Protein AF-A0A095YRT6-F1 (afdb_monomer_lite)

Sequence (178 aa):
MVLSATAVEEYAASISIGEVVRWDYSGEDPLNDARGYRLERAAAHPSMLTDDPYRLAPPAGVSFEDRPGEYERFMQRATSVVLSNGARFYVDHAHPEYSSPETASALDAVLYDRAGDLLAIRVMEVCAQAGTDLVLYKNNTDGKGAAYGTHENYQVSRDVDFDDITRAMIPFLVTRPV

pLDDT: mean 84.49, std 14.62, range [50.03, 98.31]

Secondary structure (DSSP, 8-state):
-HHHHHHHHHHHHHS--SS-----GGG--TTB-TTS-B--GGGS-GGG-TT-TTSPPSPS----PPPPPHHHHHH--S-EEE-TTS-EEEEETTEEEEEPPP-SSHHHHHHHHHHHHHHHHHHHHHHHHTT-------SSB-SSS-B----------TTS-HHHHHHHHHHHHHHTT-

Foldseek 3Di:
DVVLLLLQQLLVVVDPDDDQDDPDCVPDDLQQDPVGDGHDPVNDDLLSPCVDPVRHHDDPDDDDDDDDDPVRVVVPRSQWDQDPQRWIWGDDPPHTDIGFHDDPDPVVVVVRVVVVVVSQVVSQVSCVVVVHHDDDDDDADPVPPHGDDDDDDDDDDPPDDVVVVCVPVPVVVVPVVD

Radius of gyration: 19.24 Å; chains: 1; bounding box: 49×38×48 Å

Structure (mmCIF, N/CA/C/O backbone):
data_AF-A0A095YRT6-F1
#
_entry.id   AF-A0A095YRT6-F1
#
loop_
_atom_site.group_PDB
_atom_site.id
_atom_site.type_symbol
_atom_site.label_atom_id
_atom_site.label_alt_id
_atom_site.label_comp_id
_atom_site.label_asym_id
_atom_site.label_entity_id
_atom_site.label_seq_id
_atom_site.pdbx_PDB_ins_code
_atom_site.Cartn_x
_atom_site.Cartn_y
_atom_site.Cartn_z
_atom_site.occupancy
_atom_site.B_iso_or_equiv
_atom_site.auth_seq_id
_atom_site.auth_comp_id
_atom_site.auth_asym_id
_atom_site.auth_atom_id
_atom_site.pdbx_PDB_model_num
ATOM 1 N N . MET A 1 1 ? -4.186 13.225 11.000 1.00 67.56 1 MET A N 1
ATOM 2 C CA . MET A 1 1 ? -3.184 12.827 12.015 1.00 67.56 1 MET A CA 1
ATOM 3 C C . MET A 1 1 ? -3.842 12.178 13.228 1.00 67.56 1 MET A C 1
ATOM 5 O O . MET A 1 1 ? -3.719 10.972 13.330 1.00 67.56 1 MET A O 1
ATOM 9 N N . VAL A 1 2 ? -4.578 12.892 14.099 1.00 83.06 2 VAL A N 1
ATOM 10 C CA . VAL A 1 2 ? -5.157 12.277 15.325 1.00 83.06 2 VAL A CA 1
ATOM 11 C C . VAL A 1 2 ? -6.117 11.123 15.017 1.00 83.06 2 VAL A C 1
ATOM 13 O O . VAL A 1 2 ? -5.891 10.025 15.497 1.00 83.06 2 VAL A O 1
ATOM 16 N N . LEU A 1 3 ? -7.126 11.334 14.161 1.00 89.75 3 LEU A N 1
ATOM 17 C CA . LEU A 1 3 ? -8.077 10.271 13.793 1.00 89.75 3 LEU A CA 1
ATOM 18 C C . LEU A 1 3 ? -7.409 9.079 13.092 1.00 89.75 3 LEU A C 1
ATOM 20 O O . LEU A 1 3 ? -7.810 7.941 13.290 1.00 89.75 3 LEU A O 1
ATOM 24 N N . SER A 1 4 ? -6.372 9.339 12.296 1.00 89.75 4 SER A N 1
ATOM 25 C CA . SER A 1 4 ? -5.577 8.317 11.609 1.00 89.75 4 SER A CA 1
ATOM 26 C C . SER A 1 4 ? -4.807 7.457 12.611 1.00 89.75 4 SER A C 1
ATOM 28 O O . SER A 1 4 ? -4.822 6.237 12.510 1.00 89.75 4 SER A O 1
ATOM 30 N N . ALA A 1 5 ? -4.184 8.094 13.607 1.00 88.38 5 ALA A N 1
ATOM 31 C CA . ALA A 1 5 ? -3.518 7.404 14.704 1.00 88.38 5 ALA A CA 1
ATOM 32 C C . ALA A 1 5 ? -4.515 6.596 15.538 1.00 88.38 5 ALA A C 1
ATOM 34 O O . ALA A 1 5 ? -4.267 5.424 15.776 1.00 88.38 5 ALA A O 1
ATOM 35 N N . THR A 1 6 ? -5.679 7.162 15.876 1.00 90.75 6 THR A N 1
ATOM 36 C CA . THR A 1 6 ? -6.759 6.425 16.550 1.00 90.75 6 THR A CA 1
ATOM 37 C C . THR A 1 6 ? -7.186 5.192 15.753 1.00 90.75 6 THR A C 1
ATOM 39 O O . THR A 1 6 ? -7.319 4.122 16.329 1.00 90.75 6 THR A O 1
ATOM 42 N N . ALA A 1 7 ? -7.338 5.298 14.431 1.00 92.56 7 ALA A N 1
ATOM 43 C CA . ALA A 1 7 ? -7.706 4.163 13.584 1.00 92.56 7 ALA A CA 1
ATOM 44 C C . ALA A 1 7 ? -6.702 3.000 13.683 1.00 92.56 7 ALA A C 1
ATOM 46 O O . ALA A 1 7 ? -7.099 1.843 13.830 1.00 92.56 7 ALA A O 1
ATOM 47 N N . VAL A 1 8 ? -5.402 3.305 13.626 1.00 90.62 8 VAL A N 1
ATOM 48 C CA . VAL A 1 8 ? -4.337 2.294 13.715 1.00 90.62 8 VAL A CA 1
ATOM 49 C C . VAL A 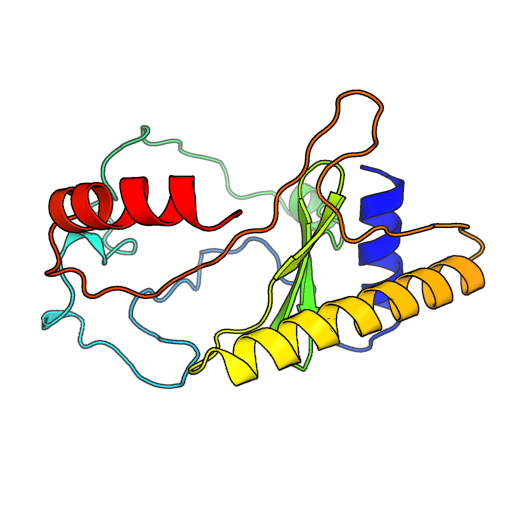1 8 ? -4.191 1.765 15.143 1.00 90.62 8 VAL A C 1
ATOM 51 O O . VAL A 1 8 ? -4.109 0.553 15.323 1.00 90.62 8 VAL A O 1
ATOM 54 N N . GLU A 1 9 ? -4.215 2.640 16.149 1.00 88.69 9 GLU A N 1
ATOM 55 C CA . GLU A 1 9 ? -4.067 2.295 17.569 1.00 88.69 9 GLU A CA 1
ATOM 56 C C . GLU A 1 9 ? -5.214 1.410 18.069 1.00 88.69 9 GLU A C 1
ATOM 58 O O . GLU A 1 9 ? -4.958 0.359 18.654 1.00 88.69 9 GLU A O 1
ATOM 63 N N . GLU A 1 10 ? -6.467 1.792 17.808 1.00 90.94 10 GLU A N 1
ATOM 64 C CA . GLU A 1 10 ? -7.645 1.029 18.241 1.00 90.94 10 GLU A CA 1
ATOM 65 C C . GLU A 1 10 ? -7.697 -0.333 17.554 1.00 90.94 10 GLU A C 1
ATOM 67 O O . GLU A 1 10 ? -7.947 -1.359 18.192 1.00 90.94 10 GLU A O 1
ATOM 72 N N . TYR A 1 11 ? -7.400 -0.373 16.251 1.00 91.19 11 TYR A N 1
ATOM 73 C CA . TYR A 1 11 ? -7.349 -1.644 15.551 1.00 91.19 11 TYR A CA 1
ATOM 74 C C . TYR A 1 11 ? -6.221 -2.521 16.088 1.00 91.19 11 TYR A C 1
ATOM 76 O O . TYR A 1 11 ? -6.497 -3.663 16.441 1.00 91.19 11 TYR A O 1
ATOM 84 N N . ALA A 1 12 ? -5.000 -1.998 16.233 1.00 87.75 12 ALA A N 1
ATOM 85 C CA . ALA A 1 12 ? -3.868 -2.735 16.793 1.00 87.75 12 ALA A CA 1
ATOM 86 C C . ALA A 1 12 ? -4.157 -3.257 18.210 1.00 87.75 12 ALA A C 1
ATOM 88 O O . ALA A 1 12 ? -3.839 -4.404 18.502 1.00 87.75 12 ALA A O 1
ATOM 89 N N . ALA A 1 13 ? -4.819 -2.472 19.065 1.00 86.69 13 ALA A N 1
ATOM 90 C CA . ALA A 1 13 ? -5.236 -2.911 20.396 1.00 86.69 13 ALA A CA 1
ATOM 91 C C . ALA A 1 13 ? -6.298 -4.028 20.355 1.00 86.69 13 ALA A C 1
ATOM 93 O O . ALA A 1 13 ? -6.346 -4.870 21.253 1.00 86.69 13 ALA A O 1
ATOM 94 N N . SER A 1 14 ? -7.142 -4.056 19.316 1.00 88.12 14 SER A N 1
ATOM 95 C CA . SER A 1 14 ? -8.195 -5.068 19.151 1.00 88.12 14 SER A CA 1
ATOM 96 C C . SER A 1 14 ? -7.679 -6.440 18.712 1.00 88.12 14 SER A C 1
ATOM 98 O O . SER A 1 14 ? -8.368 -7.447 18.899 1.00 88.12 14 SER A O 1
ATOM 100 N N . ILE A 1 15 ? -6.479 -6.501 18.133 1.00 83.44 15 ILE A N 1
ATOM 101 C CA . ILE A 1 15 ? -5.875 -7.741 17.656 1.00 83.44 15 ILE A CA 1
ATOM 102 C C . ILE A 1 15 ? -4.681 -8.103 18.534 1.00 83.44 15 ILE A C 1
ATOM 104 O O . ILE A 1 15 ? -3.733 -7.346 18.669 1.00 83.44 15 ILE A O 1
ATOM 108 N N . SER A 1 16 ? -4.713 -9.295 19.136 1.00 67.19 16 SER A N 1
ATOM 109 C CA . SER A 1 16 ? -3.626 -9.828 19.977 1.00 67.19 16 SER A CA 1
ATOM 110 C C . SER A 1 16 ? -2.409 -10.273 19.152 1.00 67.19 16 SER A C 1
ATOM 112 O O . SER A 1 16 ? -1.917 -11.390 19.299 1.00 67.19 16 SER A O 1
ATOM 114 N N . ILE A 1 17 ? -1.957 -9.432 18.231 1.00 60.88 17 ILE A N 1
ATOM 115 C CA . ILE A 1 17 ? -0.698 -9.601 17.509 1.00 60.88 17 ILE A CA 1
ATOM 116 C C . ILE A 1 17 ? 0.443 -9.011 18.342 1.00 60.88 17 ILE A C 1
ATOM 118 O O . ILE A 1 17 ? 0.211 -8.186 19.220 1.00 60.88 17 ILE A O 1
ATOM 122 N N . GLY A 1 18 ? 1.651 -9.543 18.130 1.00 55.34 18 GLY A N 1
ATOM 123 C CA . GLY A 1 18 ? 2.847 -9.275 18.935 1.00 55.34 18 GLY A CA 1
ATOM 124 C C . GLY A 1 18 ? 3.305 -7.812 18.946 1.00 55.34 18 GLY A C 1
ATOM 125 O O . GLY A 1 18 ? 2.571 -6.910 18.556 1.00 55.34 18 GLY A O 1
ATOM 126 N N . GLU A 1 19 ? 4.525 -7.571 19.435 1.00 56.25 19 GLU A N 1
ATOM 127 C CA . GLU A 1 19 ? 5.069 -6.216 19.603 1.00 56.25 19 GLU A CA 1
ATOM 128 C C . GLU A 1 19 ? 4.845 -5.315 18.378 1.00 56.25 19 GLU A C 1
ATOM 130 O O . GLU A 1 19 ? 5.028 -5.726 17.232 1.00 56.25 19 GLU A O 1
ATOM 135 N N . VAL A 1 20 ? 4.478 -4.057 18.649 1.00 58.78 20 VAL A N 1
ATOM 136 C CA . VAL A 1 20 ? 4.399 -2.975 17.661 1.00 58.78 20 VAL A CA 1
ATOM 137 C C . VAL A 1 20 ? 5.667 -2.982 16.810 1.00 58.78 20 VAL A C 1
ATOM 139 O O . VAL A 1 20 ? 6.772 -2.861 17.345 1.00 58.78 20 VAL A O 1
ATOM 142 N N . VAL A 1 21 ? 5.505 -3.095 15.489 1.00 59.41 21 VAL A N 1
ATOM 143 C CA . VAL A 1 21 ? 6.633 -3.034 14.558 1.00 59.41 21 VAL A CA 1
ATOM 144 C C . VAL A 1 21 ? 7.127 -1.599 14.517 1.00 59.41 21 VAL A C 1
ATOM 146 O O . VAL A 1 21 ? 6.498 -0.709 13.940 1.00 59.41 21 VAL A O 1
ATOM 149 N N . ARG A 1 22 ? 8.253 -1.381 15.190 1.00 59.28 22 ARG A N 1
ATOM 150 C CA . ARG A 1 22 ? 8.962 -0.105 15.197 1.00 59.28 22 ARG A CA 1
ATOM 151 C C . ARG A 1 22 ? 9.646 0.074 13.847 1.00 59.28 22 ARG A C 1
ATOM 153 O O . ARG A 1 22 ? 9.976 -0.904 13.180 1.00 59.28 22 ARG A O 1
ATOM 160 N N . TRP A 1 23 ? 9.889 1.323 13.460 1.00 55.84 23 TRP A N 1
ATOM 161 C CA . TRP A 1 23 ? 10.848 1.623 12.398 1.00 55.84 23 TRP A CA 1
ATOM 162 C C . TRP A 1 23 ? 12.252 1.284 12.912 1.00 55.84 23 TRP A C 1
ATOM 164 O O . TRP A 1 23 ? 12.977 2.149 13.397 1.00 55.84 23 TRP A O 1
ATOM 174 N N . ASP A 1 24 ? 12.582 -0.002 12.894 1.00 56.47 24 ASP A N 1
ATOM 175 C CA . ASP A 1 24 ? 13.868 -0.538 13.303 1.00 56.47 24 ASP A CA 1
ATOM 176 C C . ASP A 1 24 ? 14.511 -1.246 12.112 1.00 56.47 24 ASP A C 1
ATOM 178 O O . ASP A 1 24 ? 14.237 -2.407 11.819 1.00 56.47 24 ASP A O 1
ATOM 182 N N . TYR A 1 25 ? 15.374 -0.513 11.415 1.00 53.88 25 TYR A N 1
ATOM 183 C CA . TYR A 1 25 ? 16.166 -1.035 10.303 1.00 53.88 25 TYR A CA 1
ATOM 184 C C . TYR A 1 25 ? 17.367 -1.869 10.777 1.00 53.88 25 TYR A C 1
ATOM 186 O O . TYR A 1 25 ? 18.135 -2.355 9.953 1.00 53.88 25 TYR A O 1
ATOM 194 N N . SER A 1 26 ? 17.573 -2.053 12.092 1.00 51.41 26 SER A N 1
ATOM 195 C CA . SER A 1 26 ? 18.756 -2.758 12.612 1.00 51.41 26 SER A CA 1
ATOM 196 C C . SER A 1 26 ? 18.808 -4.247 12.252 1.00 51.41 26 SER A C 1
ATOM 198 O O . SER A 1 26 ? 19.869 -4.858 12.374 1.00 51.41 26 SER A O 1
ATOM 200 N N . GLY A 1 27 ? 17.690 -4.810 11.780 1.00 52.47 27 GLY A N 1
ATOM 201 C CA . GLY A 1 27 ? 17.584 -6.169 11.248 1.00 52.47 27 GLY A CA 1
ATOM 202 C C . GLY A 1 27 ? 17.318 -6.246 9.743 1.00 52.47 27 GLY A C 1
ATOM 203 O O . GLY A 1 27 ? 16.931 -7.316 9.277 1.00 52.47 27 GLY A O 1
ATOM 204 N N . GLU A 1 28 ? 17.463 -5.149 8.991 1.00 60.12 28 GLU A N 1
ATOM 205 C CA . GLU A 1 28 ? 17.286 -5.182 7.537 1.00 60.12 28 GLU A CA 1
ATOM 206 C C . GLU A 1 28 ? 18.363 -6.083 6.910 1.00 60.12 28 GLU A C 1
ATOM 208 O O . GLU A 1 28 ? 19.552 -5.769 6.912 1.00 60.12 28 GLU A O 1
ATOM 213 N N . ASP A 1 29 ? 17.937 -7.235 6.393 1.00 73.00 29 ASP A N 1
ATOM 214 C CA . ASP A 1 29 ? 18.755 -8.115 5.565 1.00 73.00 29 ASP A CA 1
ATOM 215 C C . ASP A 1 29 ? 18.250 -7.976 4.123 1.00 73.00 29 ASP A C 1
ATOM 217 O O . ASP A 1 29 ? 17.297 -8.668 3.749 1.00 73.00 29 ASP A O 1
ATOM 221 N N . PRO A 1 30 ? 18.853 -7.094 3.298 1.00 72.94 30 PRO A N 1
ATOM 222 C CA . PRO A 1 30 ? 18.380 -6.824 1.936 1.00 72.94 30 PRO A CA 1
ATOM 223 C C . PRO A 1 30 ? 18.474 -8.050 1.016 1.00 72.94 30 PRO A C 1
ATOM 225 O O . PRO A 1 30 ? 17.985 -8.034 -0.113 1.00 72.94 30 PRO A O 1
ATOM 228 N N . LEU A 1 31 ? 19.119 -9.124 1.480 1.00 83.19 31 LEU A N 1
ATOM 229 C CA . LEU A 1 31 ? 19.276 -10.376 0.756 1.00 83.19 31 LEU A CA 1
ATOM 230 C C . LEU A 1 31 ? 18.271 -11.445 1.193 1.00 83.19 31 LEU A C 1
ATOM 232 O O . LEU A 1 31 ? 18.233 -12.514 0.580 1.00 83.19 31 LEU A O 1
ATOM 236 N N . ASN A 1 32 ? 17.483 -11.195 2.238 1.00 80.00 32 ASN A N 1
ATOM 237 C CA . ASN A 1 32 ? 16.482 -12.122 2.742 1.00 80.00 32 ASN A CA 1
ATOM 238 C C . ASN A 1 32 ? 15.089 -11.716 2.250 1.00 80.00 32 ASN A C 1
ATOM 240 O O . ASN A 1 32 ? 14.469 -10.803 2.788 1.00 80.00 32 ASN A O 1
ATOM 244 N N . ASP A 1 33 ? 14.591 -12.407 1.227 1.00 78.50 33 ASP A N 1
ATOM 245 C CA . ASP A 1 33 ? 13.286 -12.119 0.644 1.00 78.50 33 ASP A CA 1
ATOM 246 C C . ASP A 1 33 ? 12.162 -12.720 1.499 1.00 78.50 33 ASP A C 1
ATOM 248 O O . ASP A 1 33 ? 12.222 -13.885 1.909 1.00 78.50 33 ASP A O 1
ATOM 252 N N . ALA A 1 34 ? 11.097 -11.949 1.722 1.00 65.38 34 ALA A N 1
ATOM 253 C CA . ALA A 1 34 ? 9.938 -12.374 2.504 1.00 65.38 34 ALA A CA 1
ATOM 254 C C . ALA A 1 34 ? 9.212 -13.602 1.916 1.00 65.38 34 ALA A C 1
ATOM 256 O O . ALA A 1 34 ? 8.548 -14.335 2.650 1.00 65.38 34 ALA A O 1
ATOM 257 N N . ARG A 1 35 ? 9.389 -13.905 0.621 1.00 70.75 35 ARG A N 1
ATOM 258 C CA . ARG A 1 35 ? 8.886 -15.136 -0.020 1.00 70.75 35 ARG A CA 1
ATOM 259 C C . ARG A 1 35 ? 9.683 -16.391 0.353 1.00 70.75 35 ARG A C 1
ATOM 261 O O . ARG A 1 35 ? 9.354 -17.478 -0.118 1.00 70.75 35 ARG A O 1
ATOM 268 N N . GLY A 1 36 ? 10.720 -16.264 1.184 1.00 76.88 36 GLY A N 1
ATOM 269 C CA . GLY A 1 36 ? 11.477 -17.389 1.737 1.00 76.88 36 GLY A CA 1
ATOM 270 C C . GLY A 1 36 ? 12.689 -17.816 0.913 1.00 76.88 36 GLY A C 1
ATOM 271 O O . GLY A 1 36 ? 13.166 -18.938 1.081 1.00 76.88 36 GLY A O 1
ATOM 272 N N . TYR A 1 37 ? 13.199 -16.956 0.032 1.00 81.81 37 TYR A N 1
ATOM 273 C CA . TYR A 1 37 ? 14.451 -17.209 -0.676 1.00 81.81 37 TYR A CA 1
ATOM 274 C C . TYR A 1 37 ? 15.518 -16.181 -0.299 1.00 81.81 37 TYR A C 1
ATOM 276 O O . TYR A 1 37 ? 15.226 -15.039 0.046 1.00 81.81 37 TYR A O 1
ATOM 284 N N . ARG A 1 38 ? 16.781 -16.602 -0.373 1.00 87.00 38 ARG A N 1
ATOM 285 C CA . ARG A 1 38 ? 17.941 -15.766 -0.060 1.00 87.00 38 ARG A CA 1
ATOM 286 C C . ARG A 1 38 ? 18.718 -15.459 -1.333 1.00 87.00 38 ARG A C 1
ATOM 288 O O . ARG A 1 38 ? 19.068 -16.380 -2.069 1.00 87.00 38 ARG A O 1
ATOM 295 N N . LEU A 1 39 ? 19.011 -14.184 -1.577 1.00 85.06 39 LEU A N 1
ATOM 296 C CA . LEU A 1 39 ? 19.946 -13.774 -2.618 1.00 85.06 39 LEU A CA 1
ATOM 297 C C . LEU A 1 39 ? 21.376 -13.966 -2.104 1.00 85.06 39 LEU A C 1
ATOM 299 O O . LEU A 1 39 ? 21.768 -13.411 -1.080 1.00 85.06 39 LEU A O 1
ATOM 303 N N . GLU A 1 40 ? 22.180 -14.751 -2.815 1.00 88.38 40 GLU A N 1
ATOM 304 C CA . GLU A 1 40 ? 23.599 -14.863 -2.486 1.00 88.38 40 GLU A CA 1
ATOM 305 C C . GLU A 1 40 ? 24.263 -13.487 -2.564 1.00 88.38 40 GLU A C 1
ATOM 307 O O . GLU A 1 40 ? 24.161 -12.798 -3.580 1.00 88.38 40 GLU A O 1
ATOM 312 N N . ARG A 1 41 ? 24.988 -13.085 -1.512 1.00 86.75 41 ARG A N 1
ATOM 313 C CA . ARG A 1 41 ? 25.615 -11.751 -1.449 1.00 86.75 41 ARG A CA 1
ATOM 314 C C . ARG A 1 41 ? 26.540 -11.492 -2.637 1.00 86.75 41 ARG A C 1
ATOM 316 O O . ARG A 1 41 ? 26.613 -10.373 -3.124 1.00 86.75 41 ARG A O 1
ATOM 323 N N . ALA A 1 42 ? 27.222 -12.530 -3.122 1.00 87.69 42 ALA A N 1
ATOM 324 C CA . ALA A 1 42 ? 28.095 -12.446 -4.292 1.00 87.69 42 ALA A CA 1
ATOM 325 C C . ALA A 1 42 ? 27.335 -12.241 -5.617 1.00 87.69 42 ALA A C 1
ATOM 327 O O . ALA A 1 42 ? 27.921 -11.752 -6.578 1.00 87.69 42 ALA A O 1
ATOM 328 N N . ALA A 1 43 ? 26.055 -12.616 -5.670 1.00 86.00 43 ALA A N 1
ATOM 329 C CA . ALA A 1 43 ? 25.172 -12.384 -6.810 1.00 86.00 43 ALA A CA 1
ATOM 330 C C . ALA A 1 43 ? 24.435 -11.036 -6.716 1.00 86.00 43 ALA A C 1
ATOM 332 O O . ALA A 1 43 ? 23.832 -10.595 -7.693 1.00 86.00 43 ALA A O 1
ATOM 333 N N . ALA A 1 44 ? 24.472 -10.371 -5.558 1.00 84.62 44 ALA A N 1
ATOM 334 C CA . ALA A 1 44 ? 23.849 -9.073 -5.381 1.00 84.62 44 ALA A CA 1
ATOM 335 C C . ALA A 1 44 ? 24.653 -7.974 -6.086 1.00 84.62 44 ALA A C 1
ATOM 337 O O . ALA A 1 44 ? 25.857 -7.806 -5.882 1.00 84.62 44 ALA A O 1
ATOM 338 N N . HIS A 1 45 ? 23.959 -7.171 -6.890 1.00 82.31 45 HIS A N 1
ATOM 339 C CA . HIS A 1 45 ? 24.502 -5.926 -7.411 1.00 82.31 45 HIS A CA 1
ATOM 340 C C . HIS A 1 45 ? 24.961 -5.027 -6.244 1.00 82.31 45 HIS A C 1
ATOM 342 O O . HIS A 1 45 ? 24.206 -4.865 -5.283 1.00 82.31 45 HIS A O 1
ATOM 348 N N . PRO A 1 46 ? 26.137 -4.374 -6.320 1.00 80.56 46 PRO A N 1
ATOM 349 C CA . PRO A 1 46 ? 26.680 -3.585 -5.210 1.00 80.56 46 PRO A CA 1
ATOM 350 C C . PRO A 1 46 ? 25.733 -2.519 -4.649 1.00 80.56 46 PRO A C 1
ATOM 352 O O . PRO A 1 46 ? 25.736 -2.274 -3.452 1.00 80.56 46 PRO A O 1
ATOM 355 N N . SER A 1 47 ? 24.893 -1.909 -5.491 1.00 76.75 47 SER A N 1
ATOM 356 C CA . SER A 1 47 ? 23.909 -0.909 -5.047 1.00 76.75 47 SER A CA 1
ATOM 357 C C . SER A 1 47 ? 22.731 -1.476 -4.241 1.00 76.75 47 SER A C 1
ATOM 359 O O . SER A 1 47 ? 21.904 -0.691 -3.797 1.00 76.75 47 SER A O 1
ATOM 361 N N . MET A 1 48 ? 22.597 -2.801 -4.122 1.00 78.00 48 MET A N 1
ATOM 362 C CA . MET A 1 48 ? 21.574 -3.457 -3.293 1.00 78.00 48 MET A CA 1
ATOM 363 C C . MET A 1 48 ? 22.086 -3.787 -1.885 1.00 78.00 48 MET A C 1
ATOM 365 O O . MET A 1 48 ? 21.304 -4.178 -1.029 1.00 78.00 48 MET A O 1
ATOM 369 N N . LEU A 1 49 ? 23.391 -3.646 -1.636 1.00 79.62 49 LEU A N 1
ATOM 370 C CA . LEU A 1 49 ? 24.010 -3.929 -0.342 1.00 79.62 49 LEU A CA 1
ATOM 371 C C . LEU A 1 49 ? 23.947 -2.685 0.551 1.00 79.62 49 LEU A C 1
ATOM 373 O O . LEU A 1 49 ? 24.966 -2.055 0.827 1.00 79.62 49 LEU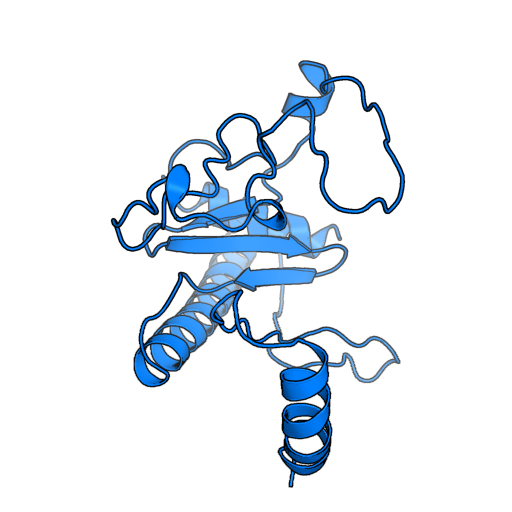 A O 1
ATOM 377 N N . THR A 1 50 ? 22.736 -2.310 0.967 1.00 74.88 50 THR A N 1
ATOM 378 C CA . THR A 1 50 ? 22.481 -1.158 1.856 1.00 74.88 50 THR A CA 1
ATOM 379 C C . THR A 1 50 ? 23.066 -1.342 3.258 1.00 74.88 50 THR A C 1
ATOM 381 O O . THR A 1 50 ? 23.229 -0.369 3.990 1.00 74.88 50 THR A O 1
ATOM 384 N N . ASP A 1 51 ? 23.440 -2.574 3.602 1.00 74.62 51 ASP A N 1
ATOM 385 C CA . ASP A 1 51 ? 24.092 -2.962 4.847 1.00 74.62 51 ASP A CA 1
ATOM 386 C C . ASP A 1 51 ? 25.627 -2.808 4.823 1.00 74.62 51 ASP A C 1
ATOM 388 O O . ASP A 1 51 ? 26.271 -3.012 5.851 1.00 74.62 51 ASP A O 1
ATOM 392 N N . ASP A 1 52 ? 26.244 -2.473 3.678 1.00 73.12 52 ASP A N 1
ATOM 393 C CA . ASP A 1 52 ? 27.696 -2.282 3.574 1.00 73.12 52 ASP A CA 1
ATOM 394 C C . ASP A 1 52 ? 28.116 -0.912 4.154 1.00 73.12 52 ASP A C 1
ATOM 396 O O . ASP A 1 52 ? 27.893 0.129 3.521 1.00 73.12 52 ASP A O 1
ATOM 400 N N . PRO A 1 53 ? 28.799 -0.871 5.318 1.00 69.94 53 PRO A N 1
ATOM 401 C CA . PRO A 1 53 ? 29.175 0.384 5.967 1.00 69.94 53 PRO A CA 1
ATOM 402 C C . PRO A 1 53 ? 30.221 1.184 5.176 1.00 69.94 53 PRO A C 1
ATOM 404 O O . PRO A 1 53 ? 30.455 2.355 5.476 1.00 69.94 53 PRO A O 1
ATOM 407 N N . TYR A 1 54 ? 30.863 0.577 4.173 1.00 72.12 54 TYR A N 1
ATOM 408 C CA . TYR A 1 54 ? 31.858 1.220 3.315 1.00 72.12 54 TYR A CA 1
ATOM 409 C C . TYR A 1 54 ? 31.294 1.632 1.948 1.00 72.12 54 TYR A C 1
ATOM 411 O O . TYR A 1 54 ? 32.002 2.276 1.168 1.00 72.12 54 TYR A O 1
ATOM 419 N N . ARG A 1 55 ? 30.039 1.277 1.639 1.00 68.06 55 ARG A N 1
ATOM 420 C CA . ARG A 1 55 ? 29.363 1.569 0.365 1.00 68.06 55 ARG A CA 1
ATOM 421 C C . ARG A 1 55 ? 27.909 1.971 0.594 1.00 68.06 55 ARG A C 1
ATOM 423 O O . ARG A 1 55 ? 26.983 1.282 0.183 1.00 68.06 55 ARG A O 1
ATOM 430 N N . LEU A 1 56 ? 27.735 3.130 1.221 1.00 62.25 56 LEU A N 1
ATOM 431 C CA . LEU A 1 56 ? 26.421 3.737 1.425 1.00 62.25 56 LEU A CA 1
ATOM 432 C C . LEU A 1 56 ? 25.670 3.900 0.089 1.00 62.25 56 LEU A C 1
ATOM 434 O O . LEU A 1 56 ? 26.282 4.193 -0.944 1.00 62.25 56 LEU A O 1
ATOM 438 N N . ALA A 1 57 ? 24.344 3.734 0.122 1.00 57.53 57 ALA A N 1
ATOM 439 C CA . ALA A 1 57 ? 23.474 3.994 -1.023 1.00 57.53 57 ALA A CA 1
ATOM 440 C C . ALA A 1 57 ? 23.720 5.415 -1.596 1.00 57.53 57 ALA A C 1
ATOM 442 O O . ALA A 1 57 ? 24.070 6.322 -0.831 1.00 57.53 57 ALA A O 1
ATOM 443 N N . PRO A 1 58 ? 23.576 5.632 -2.925 1.00 54.97 58 PRO A N 1
ATOM 444 C CA . PRO A 1 58 ? 23.897 6.910 -3.563 1.00 54.97 58 PRO A CA 1
ATOM 445 C C . PRO A 1 58 ? 23.206 8.085 -2.848 1.00 54.97 58 PRO A C 1
ATOM 447 O O . PRO A 1 58 ? 22.028 7.982 -2.508 1.00 54.97 58 PRO A O 1
ATOM 450 N N . PRO A 1 59 ? 23.917 9.193 -2.583 1.00 50.03 59 PRO A N 1
ATOM 451 C CA . PRO A 1 59 ? 23.584 10.054 -1.461 1.00 50.03 59 PRO A CA 1
ATOM 452 C C . PRO A 1 59 ? 22.430 11.009 -1.775 1.00 50.03 59 PRO A C 1
ATOM 454 O O . PRO A 1 59 ? 22.537 11.859 -2.655 1.00 50.03 59 PRO A O 1
ATOM 457 N N . ALA A 1 60 ? 21.405 10.981 -0.924 1.00 50.91 60 ALA A N 1
ATOM 458 C CA . ALA A 1 60 ? 20.668 12.188 -0.539 1.00 50.91 60 ALA A CA 1
ATOM 459 C C . ALA A 1 60 ? 21.364 12.932 0.631 1.00 50.91 60 ALA A C 1
ATOM 461 O O . ALA A 1 60 ? 20.766 13.786 1.277 1.00 50.91 60 ALA A O 1
ATOM 462 N N . GLY A 1 61 ? 22.638 12.612 0.902 1.00 54.62 61 GLY A N 1
ATOM 463 C CA . GLY A 1 61 ? 23.397 13.057 2.073 1.00 54.62 61 GLY A CA 1
ATOM 464 C C . GLY A 1 61 ? 23.490 11.966 3.144 1.00 54.62 61 GLY A C 1
ATOM 465 O O . GLY A 1 61 ? 22.731 11.003 3.126 1.00 54.62 61 GLY A O 1
ATOM 466 N N . VAL A 1 62 ? 24.456 12.098 4.056 1.00 55.19 62 VAL A N 1
ATOM 467 C CA . VAL A 1 62 ? 24.547 11.258 5.259 1.00 55.19 62 VAL A CA 1
ATOM 468 C C . VAL A 1 62 ? 24.043 12.096 6.424 1.00 55.19 62 VAL A C 1
ATOM 470 O O . VAL A 1 62 ? 24.676 13.094 6.775 1.00 55.19 62 VAL A O 1
ATOM 473 N N . SER A 1 63 ? 22.910 11.717 7.007 1.00 55.78 63 SER A N 1
ATOM 474 C CA . SER A 1 63 ? 22.489 12.208 8.317 1.00 55.78 63 SER A CA 1
ATOM 475 C C . SER A 1 63 ? 22.891 11.186 9.376 1.00 55.78 63 SER A C 1
ATOM 477 O O . SER A 1 63 ? 22.684 9.984 9.221 1.00 55.78 63 SER A O 1
ATOM 479 N N . PHE A 1 64 ? 23.505 11.668 10.452 1.00 61.69 64 PHE A N 1
ATOM 480 C CA . PHE A 1 64 ? 23.678 10.886 11.668 1.00 61.69 64 PHE A CA 1
ATOM 481 C C . PHE A 1 64 ? 22.565 11.312 12.612 1.00 61.69 64 PHE A C 1
ATOM 483 O O . PHE A 1 64 ? 22.567 12.445 13.089 1.00 61.69 64 PHE A O 1
ATOM 490 N N . GLU A 1 65 ? 21.600 10.428 12.829 1.00 62.38 65 GLU A N 1
ATOM 491 C CA . GLU A 1 65 ? 20.589 10.615 13.862 1.00 62.38 65 GLU A CA 1
ATOM 492 C C . GLU A 1 65 ? 20.982 9.803 15.091 1.00 62.38 65 GLU A C 1
ATOM 494 O O . GLU A 1 65 ? 21.402 8.644 14.986 1.00 62.38 65 GLU A O 1
ATOM 499 N N . ASP A 1 66 ? 20.876 10.424 16.265 1.00 70.81 66 ASP A N 1
ATOM 500 C CA . ASP A 1 66 ? 21.048 9.706 17.517 1.00 70.81 66 ASP A CA 1
ATOM 501 C C . ASP A 1 66 ? 19.967 8.632 17.626 1.00 70.81 66 ASP A C 1
ATOM 503 O O . ASP A 1 66 ? 18.800 8.845 17.289 1.00 70.81 66 ASP A O 1
ATOM 507 N N . ARG A 1 67 ? 20.355 7.448 18.110 1.00 61.81 67 ARG A N 1
ATOM 508 C CA . ARG A 1 67 ? 19.379 6.390 18.372 1.00 61.81 67 ARG A CA 1
ATOM 509 C C . ARG A 1 67 ? 18.335 6.923 19.355 1.00 61.81 67 ARG A C 1
ATOM 511 O O . ARG A 1 67 ? 18.743 7.379 20.426 1.00 61.81 67 ARG A O 1
ATOM 518 N N . PRO A 1 68 ? 17.031 6.780 19.058 1.00 66.69 68 PRO A N 1
ATOM 519 C CA . PRO A 1 68 ? 15.991 7.260 19.948 1.00 66.69 68 PRO A CA 1
ATOM 520 C C . PRO A 1 68 ? 16.181 6.724 21.371 1.00 66.69 68 PRO A C 1
ATOM 522 O O . PRO A 1 68 ? 16.411 5.524 21.577 1.00 66.69 68 PRO A O 1
ATOM 525 N N . GLY A 1 69 ? 16.085 7.605 22.362 1.00 74.12 69 GLY A N 1
ATOM 526 C CA . GLY A 1 69 ? 16.124 7.250 23.777 1.00 74.12 69 GLY A CA 1
ATOM 527 C C . GLY A 1 69 ? 14.961 6.332 24.172 1.00 74.12 69 GLY A C 1
ATOM 528 O O . GLY A 1 69 ? 14.045 6.066 23.395 1.00 74.12 69 GLY A O 1
ATOM 529 N N . GLU A 1 70 ? 14.964 5.809 25.401 1.00 71.19 70 GLU A N 1
ATOM 530 C CA . GLU A 1 70 ? 13.836 4.992 25.891 1.00 71.19 70 GLU A CA 1
ATOM 531 C C . GLU A 1 70 ? 12.509 5.758 25.865 1.00 71.19 70 GLU A C 1
ATOM 533 O O . GLU A 1 70 ? 11.490 5.211 25.453 1.00 71.19 70 GLU A O 1
ATOM 538 N N . TYR A 1 71 ? 12.538 7.042 26.229 1.00 65.19 71 TYR A N 1
ATOM 539 C CA . TYR A 1 71 ? 11.360 7.905 26.211 1.00 65.19 71 TYR A CA 1
ATOM 540 C C . TYR A 1 71 ? 10.819 8.129 24.793 1.00 65.19 71 TYR A C 1
ATOM 542 O O . TYR A 1 71 ? 9.622 8.001 24.564 1.00 65.19 71 TYR A O 1
ATOM 550 N N . GLU A 1 72 ? 11.686 8.400 23.817 1.00 65.88 72 GLU A N 1
ATOM 551 C CA . GLU A 1 72 ? 11.282 8.604 22.417 1.00 65.88 72 GLU A CA 1
ATOM 552 C C . GLU A 1 72 ? 10.719 7.318 21.803 1.00 65.88 72 GLU A C 1
ATOM 554 O O . GLU A 1 72 ? 9.716 7.354 21.092 1.00 65.88 72 GLU A O 1
ATOM 559 N N . ARG A 1 73 ? 11.298 6.163 22.159 1.00 66.12 73 ARG A N 1
ATOM 560 C CA . ARG A 1 73 ? 10.775 4.843 21.781 1.00 66.12 73 ARG A CA 1
ATOM 561 C C . ARG A 1 73 ? 9.441 4.512 22.439 1.00 66.12 73 ARG A C 1
ATOM 563 O O . ARG A 1 73 ? 8.619 3.855 21.816 1.00 66.12 73 ARG A O 1
ATOM 570 N N . PHE A 1 74 ? 9.224 4.945 23.677 1.00 61.97 74 PHE A N 1
ATOM 571 C CA . PHE A 1 74 ? 7.937 4.805 24.361 1.00 61.97 74 PHE A CA 1
ATOM 572 C C . PHE A 1 74 ? 6.865 5.731 23.763 1.00 61.97 74 PHE A C 1
ATOM 574 O O . PHE A 1 74 ? 5.695 5.366 23.695 1.00 61.97 74 PHE A O 1
ATOM 581 N N . MET A 1 75 ? 7.264 6.920 23.302 1.00 56.16 75 MET A N 1
ATOM 582 C CA . MET A 1 75 ? 6.375 7.897 22.667 1.00 56.16 75 MET A CA 1
ATOM 583 C C . MET A 1 75 ? 6.019 7.555 21.215 1.00 56.16 75 MET A C 1
ATOM 585 O O . MET A 1 75 ? 5.057 8.126 20.692 1.00 56.16 75 MET A O 1
ATOM 589 N N . GLN A 1 76 ? 6.737 6.629 20.564 1.00 58.47 76 GLN A N 1
ATOM 590 C CA . GLN A 1 76 ? 6.263 5.992 19.335 1.00 58.47 76 GLN A CA 1
ATOM 591 C C . GLN A 1 76 ? 5.006 5.187 19.667 1.00 58.47 76 GLN A C 1
ATOM 593 O O . GLN A 1 76 ? 5.051 4.013 20.032 1.00 58.47 76 GLN A O 1
ATOM 598 N N . ARG A 1 77 ? 3.856 5.853 19.545 1.00 58.09 77 ARG A N 1
ATOM 599 C CA . ARG A 1 77 ? 2.554 5.193 19.512 1.00 58.09 77 ARG A CA 1
ATOM 600 C C . ARG A 1 77 ? 2.553 4.141 18.404 1.00 58.09 77 ARG A C 1
ATOM 602 O O . ARG A 1 77 ? 3.378 4.223 17.495 1.00 58.09 77 ARG A O 1
ATOM 609 N N . ALA A 1 78 ? 1.633 3.178 18.460 1.00 62.50 78 ALA A N 1
ATOM 610 C CA . ALA A 1 78 ? 1.442 2.192 17.398 1.00 62.50 78 ALA A CA 1
ATOM 611 C C . ALA A 1 78 ? 0.942 2.880 16.115 1.00 62.50 78 ALA A C 1
ATOM 613 O O . ALA A 1 78 ? -0.216 2.787 15.735 1.00 62.50 78 ALA A O 1
ATOM 614 N N . THR A 1 79 ? 1.833 3.608 15.450 1.00 73.62 79 THR A N 1
ATOM 615 C CA . THR A 1 79 ? 1.614 4.233 14.153 1.00 73.62 79 THR A CA 1
ATOM 616 C C . THR A 1 79 ? 1.837 3.231 13.038 1.00 73.62 79 THR A C 1
ATOM 618 O O . THR A 1 79 ? 1.720 3.603 11.885 1.00 73.62 79 THR A O 1
ATOM 621 N N . SER A 1 80 ? 2.191 1.984 13.345 1.00 83.06 80 SER A N 1
ATOM 622 C CA . SER A 1 80 ? 2.460 0.932 12.376 1.00 83.06 80 SER A CA 1
ATOM 623 C C . SER A 1 80 ? 2.280 -0.430 13.029 1.00 83.06 80 SER A C 1
ATOM 625 O O . SER A 1 80 ? 2.781 -0.677 14.126 1.00 83.06 80 SER A O 1
ATOM 627 N N . VAL A 1 81 ? 1.596 -1.330 12.334 1.00 82.81 81 VAL A N 1
ATOM 628 C CA . VAL A 1 81 ? 1.388 -2.709 12.755 1.00 82.81 81 VAL A CA 1
ATOM 629 C C . VAL A 1 81 ? 1.478 -3.650 11.554 1.00 82.81 81 VAL A C 1
ATOM 631 O O . VAL A 1 81 ? 1.018 -3.319 10.461 1.00 82.81 81 VAL A O 1
ATOM 634 N N . VAL A 1 82 ? 2.091 -4.820 11.749 1.00 85.44 82 VAL A N 1
ATOM 635 C CA . VAL A 1 82 ? 2.094 -5.903 10.756 1.00 85.44 82 VAL A CA 1
ATOM 636 C C . VAL A 1 82 ? 0.984 -6.882 11.108 1.00 85.44 82 VAL A C 1
ATOM 638 O O . VAL A 1 82 ? 0.881 -7.362 12.236 1.00 85.44 82 VAL A O 1
ATOM 641 N N . LEU A 1 83 ? 0.123 -7.143 10.136 1.00 86.75 83 LEU A N 1
ATOM 642 C CA . LEU A 1 83 ? -1.047 -7.991 10.274 1.00 86.75 83 LEU A CA 1
ATOM 643 C C . LEU A 1 83 ? -0.670 -9.462 10.078 1.00 86.75 83 LEU A C 1
ATOM 645 O O . LEU A 1 83 ? 0.315 -9.797 9.424 1.00 86.75 83 LEU A O 1
ATOM 649 N N . SER A 1 84 ? -1.501 -10.367 10.594 1.00 86.94 84 SER A N 1
ATOM 650 C CA . SER A 1 84 ? -1.282 -11.819 10.481 1.00 86.94 84 SER A CA 1
ATOM 651 C C . SER A 1 84 ? -1.255 -12.342 9.041 1.00 86.94 84 SER A C 1
ATOM 653 O O . SER A 1 84 ? -0.766 -13.440 8.798 1.00 86.94 84 SER A O 1
ATOM 655 N N . ASN A 1 85 ? -1.773 -11.568 8.086 1.00 88.38 85 ASN A N 1
ATOM 656 C CA . ASN A 1 85 ? -1.737 -11.881 6.662 1.00 88.38 85 ASN A CA 1
ATOM 657 C C . ASN A 1 85 ? -0.497 -11.310 5.941 1.00 88.38 85 ASN A C 1
ATOM 659 O O . ASN A 1 85 ? -0.443 -11.395 4.718 1.00 88.38 85 ASN A O 1
ATOM 663 N N . GLY A 1 86 ? 0.455 -10.719 6.674 1.00 87.88 86 GLY A N 1
ATOM 664 C CA . GLY A 1 86 ? 1.692 -10.126 6.154 1.00 87.88 86 GLY A CA 1
ATOM 665 C C . GLY A 1 86 ? 1.570 -8.666 5.707 1.00 87.88 86 GLY A C 1
ATOM 666 O O . GLY A 1 86 ? 2.579 -8.044 5.397 1.00 87.88 86 GLY A O 1
ATOM 667 N N . ALA A 1 87 ? 0.363 -8.094 5.691 1.00 91.75 87 ALA A N 1
ATOM 668 C CA . ALA A 1 87 ? 0.171 -6.690 5.339 1.00 91.75 87 ALA A CA 1
ATOM 669 C C . ALA A 1 87 ? 0.676 -5.742 6.431 1.00 91.75 87 ALA A C 1
ATOM 671 O O . ALA A 1 87 ? 0.677 -6.077 7.618 1.00 91.75 87 ALA A O 1
ATOM 672 N N . ARG A 1 88 ? 0.987 -4.508 6.044 1.00 91.12 88 ARG A N 1
ATOM 673 C CA . ARG A 1 88 ? 1.258 -3.407 6.969 1.00 91.12 88 ARG A CA 1
ATOM 674 C C . ARG A 1 88 ? 0.048 -2.482 7.054 1.00 91.12 88 ARG A C 1
ATOM 676 O O . ARG A 1 88 ? -0.487 -2.075 6.029 1.00 91.12 88 ARG A O 1
ATOM 683 N N . PHE A 1 89 ? -0.355 -2.114 8.266 1.00 92.00 89 PHE A N 1
ATOM 684 C CA . PHE A 1 89 ? -1.345 -1.066 8.513 1.00 92.00 89 PHE A CA 1
ATOM 685 C C . PHE A 1 89 ? -0.733 0.021 9.395 1.00 92.00 89 PHE A C 1
ATOM 687 O O . PHE A 1 89 ? -0.232 -0.272 10.480 1.00 92.00 89 PHE A O 1
ATOM 694 N N . TYR A 1 90 ? -0.686 1.260 8.918 1.00 90.19 90 TYR A N 1
ATOM 695 C CA . TYR A 1 90 ? 0.123 2.304 9.547 1.00 90.19 90 TYR A CA 1
ATOM 696 C C . TYR A 1 90 ? -0.416 3.709 9.282 1.00 90.19 90 TYR A C 1
ATOM 698 O O . TYR A 1 90 ? -1.334 3.897 8.495 1.00 90.19 90 TYR A O 1
ATOM 706 N N . VAL A 1 91 ? 0.116 4.704 9.983 1.00 90.50 91 VAL A N 1
ATOM 707 C CA . VAL A 1 91 ? -0.166 6.118 9.756 1.00 90.50 91 VAL A CA 1
ATOM 708 C C . VAL A 1 91 ? 0.894 6.650 8.806 1.00 90.50 91 VAL A C 1
ATOM 710 O O . VAL A 1 91 ? 2.053 6.790 9.203 1.00 90.50 91 VAL A O 1
ATOM 713 N N . ASP A 1 92 ? 0.488 6.991 7.587 1.00 89.06 92 ASP A N 1
ATOM 714 C CA . ASP A 1 92 ? 1.297 7.801 6.685 1.00 89.06 92 ASP A CA 1
ATOM 715 C C . ASP A 1 92 ? 0.826 9.255 6.753 1.00 89.06 92 ASP A C 1
ATOM 717 O O . ASP A 1 92 ? -0.240 9.638 6.258 1.00 89.06 92 ASP A O 1
ATOM 721 N N . HIS A 1 93 ? 1.606 10.070 7.459 1.00 86.50 93 HIS A N 1
ATOM 722 C CA . HIS A 1 93 ? 1.309 11.4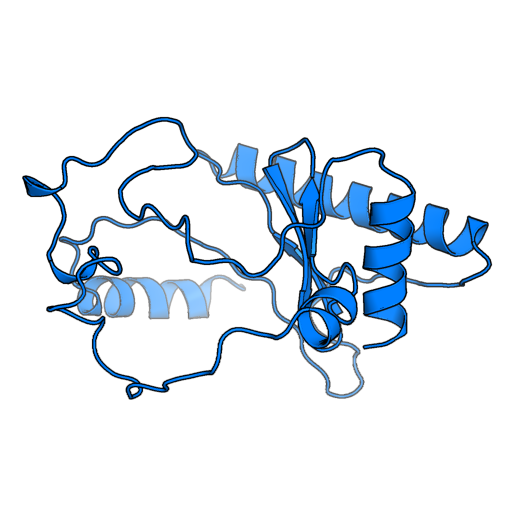72 7.721 1.00 86.50 93 HIS A CA 1
ATOM 723 C C . HIS A 1 93 ? -0.128 11.700 8.243 1.00 86.50 93 HIS A C 1
ATOM 725 O O . HIS A 1 93 ? -0.425 11.505 9.425 1.00 86.50 93 HIS A O 1
ATOM 731 N N . ALA A 1 94 ? -1.041 12.143 7.376 1.00 88.06 94 ALA A N 1
ATOM 732 C CA . ALA A 1 94 ? -2.414 12.474 7.726 1.00 88.06 94 ALA A CA 1
ATOM 733 C C . ALA A 1 94 ? -3.412 11.324 7.524 1.00 88.06 94 ALA A C 1
ATOM 735 O O . ALA A 1 94 ? -4.567 11.497 7.921 1.00 88.06 94 ALA A O 1
ATOM 736 N N . HIS A 1 95 ? -3.002 10.170 6.993 1.00 93.81 95 HIS A N 1
ATOM 737 C CA . HIS A 1 95 ? -3.899 9.100 6.554 1.00 93.81 95 HIS A CA 1
ATOM 738 C C . HIS A 1 95 ? -3.515 7.741 7.160 1.00 93.81 95 HIS A C 1
ATOM 740 O O . HIS A 1 95 ? -2.333 7.474 7.359 1.00 93.81 95 HIS A O 1
ATOM 746 N N . PRO A 1 96 ? -4.493 6.883 7.500 1.00 94.75 96 PRO A N 1
ATOM 747 C CA . PRO A 1 96 ? -4.212 5.474 7.716 1.00 94.75 96 PRO A CA 1
ATOM 748 C C . PRO A 1 96 ? -3.973 4.806 6.356 1.00 94.75 96 PRO A C 1
ATOM 750 O O . PRO A 1 96 ? -4.751 4.999 5.421 1.00 94.75 96 PRO A O 1
ATOM 753 N N . GLU A 1 97 ? -2.914 4.019 6.254 1.00 96.38 97 GLU A N 1
ATOM 754 C CA . GLU A 1 97 ? -2.500 3.328 5.043 1.00 96.38 97 GLU A CA 1
ATOM 755 C C . GLU A 1 97 ? -2.440 1.819 5.274 1.00 96.38 97 GLU A C 1
ATOM 757 O O . GLU A 1 97 ? -1.931 1.341 6.289 1.00 96.38 97 GLU A O 1
ATOM 762 N N . TYR A 1 98 ? -2.961 1.076 4.299 1.00 97.31 98 TYR A N 1
ATOM 763 C CA . TYR A 1 98 ? -2.801 -0.365 4.171 1.00 97.31 98 TYR A CA 1
ATOM 764 C C . TYR A 1 98 ? -1.851 -0.656 3.007 1.00 97.31 98 TYR A C 1
ATOM 766 O O . TYR A 1 98 ? -2.136 -0.276 1.872 1.00 97.31 98 TYR A O 1
ATOM 774 N N . SER A 1 99 ? -0.764 -1.374 3.277 1.00 96.56 99 SER A N 1
ATOM 775 C CA . SER A 1 99 ? 0.106 -1.954 2.252 1.00 96.56 99 SER A CA 1
ATOM 776 C C . SER A 1 99 ? -0.055 -3.471 2.283 1.00 96.56 99 SER A C 1
ATOM 778 O O . SER A 1 99 ? 0.147 -4.093 3.329 1.00 96.56 99 SER A O 1
ATOM 780 N N . SER A 1 100 ? -0.436 -4.072 1.154 1.00 95.69 100 SER A N 1
ATOM 781 C CA . SER A 1 100 ? -0.571 -5.528 1.032 1.00 95.69 100 SER A CA 1
ATOM 782 C C . SER A 1 100 ? 0.751 -6.246 1.341 1.00 95.69 100 SER A C 1
ATOM 784 O O . SER A 1 100 ? 1.811 -5.636 1.180 1.00 95.69 100 SER A O 1
ATOM 786 N N . PRO A 1 101 ? 0.731 -7.542 1.713 1.00 92.94 101 PRO A N 1
ATOM 787 C CA . PRO A 1 101 ? 1.944 -8.351 1.621 1.00 92.94 101 PRO A CA 1
ATOM 788 C C . PRO A 1 101 ? 2.452 -8.407 0.174 1.00 92.94 101 PRO A C 1
ATOM 790 O O . PRO A 1 101 ? 1.743 -8.042 -0.776 1.00 92.94 101 PRO A O 1
ATOM 793 N N . GLU A 1 102 ? 3.663 -8.920 -0.008 1.00 92.75 102 GLU A N 1
ATOM 794 C CA . GLU A 1 102 ? 4.182 -9.262 -1.323 1.00 92.75 102 GLU A CA 1
ATOM 795 C C . GLU A 1 102 ? 3.302 -10.324 -1.988 1.00 92.75 102 GLU A C 1
ATOM 797 O O . GLU A 1 102 ? 2.873 -11.305 -1.377 1.00 92.75 102 GLU A O 1
ATOM 802 N N . THR A 1 103 ? 3.050 -10.143 -3.281 1.00 93.81 103 THR A N 1
ATOM 803 C CA . THR A 1 103 ? 2.224 -11.053 -4.074 1.00 93.81 103 THR A CA 1
ATOM 804 C C . THR A 1 103 ? 2.975 -11.495 -5.321 1.00 93.81 103 THR A C 1
ATOM 806 O O . THR A 1 103 ? 3.775 -10.750 -5.886 1.00 93.81 103 THR A O 1
ATOM 809 N N . ALA A 1 104 ? 2.749 -12.739 -5.746 1.00 92.31 104 ALA A N 1
ATOM 810 C CA . ALA A 1 104 ? 3.409 -13.314 -6.921 1.00 92.31 104 ALA A CA 1
ATOM 811 C C . ALA A 1 104 ? 2.567 -13.188 -8.202 1.00 92.31 104 ALA A C 1
ATOM 813 O O . ALA A 1 104 ? 3.037 -13.528 -9.289 1.00 92.31 104 ALA A O 1
ATOM 814 N N . SER A 1 105 ? 1.319 -12.727 -8.089 1.00 95.44 105 SER A N 1
ATOM 815 C CA . SER A 1 105 ? 0.396 -12.591 -9.211 1.00 95.44 105 SER A CA 1
ATOM 816 C C . SER A 1 105 ? -0.532 -11.388 -9.041 1.00 95.44 105 SER A C 1
ATOM 818 O O . SER A 1 105 ? -0.839 -10.968 -7.927 1.00 95.44 105 SER A O 1
ATOM 820 N N . ALA A 1 106 ? -1.036 -10.863 -10.161 1.00 96.56 106 ALA A N 1
ATOM 821 C CA . ALA A 1 106 ? -2.024 -9.786 -10.144 1.00 96.56 106 ALA A CA 1
ATOM 822 C C . ALA A 1 106 ? -3.337 -10.202 -9.455 1.00 96.56 106 ALA A C 1
ATOM 824 O O . ALA A 1 106 ? -3.999 -9.370 -8.842 1.00 96.56 106 ALA A O 1
ATOM 825 N N . LEU A 1 107 ? -3.710 -11.487 -9.529 1.00 97.88 107 LEU A N 1
ATOM 826 C CA . LEU A 1 107 ? -4.890 -11.997 -8.832 1.00 97.88 107 LEU A CA 1
ATOM 827 C C . LEU A 1 107 ? -4.700 -11.923 -7.315 1.00 97.88 107 LEU A C 1
ATOM 829 O O . LEU A 1 107 ? -5.582 -11.426 -6.620 1.00 97.88 107 LEU A O 1
ATOM 833 N N . ASP A 1 108 ? -3.547 -12.363 -6.814 1.00 97.06 108 ASP A N 1
ATOM 834 C CA . ASP A 1 108 ? -3.233 -12.275 -5.387 1.00 97.06 108 ASP A CA 1
ATOM 835 C C . ASP A 1 108 ? -3.185 -10.813 -4.931 1.00 97.06 108 ASP A C 1
ATOM 837 O O . ASP A 1 108 ? -3.747 -10.486 -3.888 1.00 97.06 108 ASP A O 1
ATOM 841 N N . ALA A 1 109 ? -2.603 -9.917 -5.738 1.00 96.75 109 ALA A N 1
ATOM 842 C CA . ALA A 1 109 ? -2.598 -8.480 -5.457 1.00 96.75 109 ALA 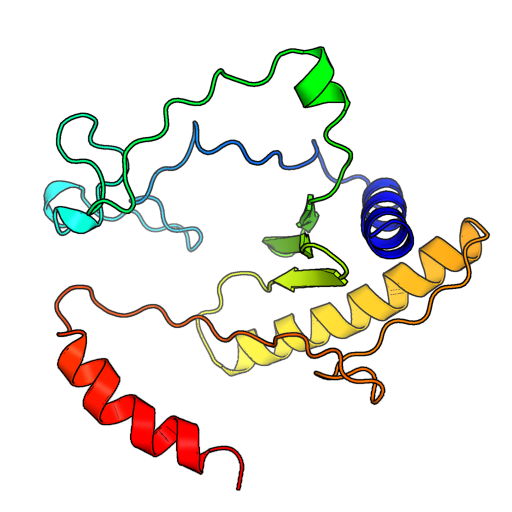A CA 1
ATOM 843 C C . ALA A 1 109 ? -4.022 -7.930 -5.273 1.00 96.75 109 ALA A C 1
ATOM 845 O O . ALA A 1 109 ? -4.291 -7.243 -4.291 1.00 96.75 109 ALA A O 1
ATOM 846 N N . VAL 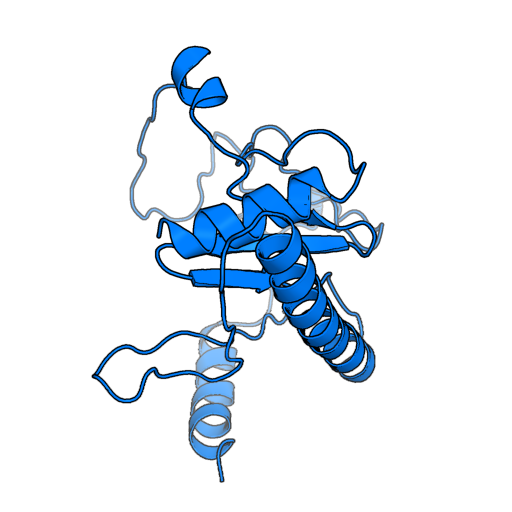A 1 110 ? -4.960 -8.292 -6.156 1.00 98.12 110 VAL A N 1
ATOM 847 C CA . VAL A 1 110 ? -6.375 -7.898 -6.037 1.00 98.12 110 VAL A CA 1
ATOM 848 C C . VAL A 1 110 ? -7.035 -8.511 -4.799 1.00 98.12 110 VAL A C 1
ATOM 850 O O . VAL A 1 110 ? -7.817 -7.841 -4.125 1.00 98.12 110 VAL A O 1
ATOM 853 N N . LEU A 1 111 ? -6.738 -9.772 -4.471 1.00 98.31 111 LEU A N 1
ATOM 854 C CA . LEU A 1 111 ? -7.287 -10.428 -3.281 1.00 98.31 111 LEU A CA 1
ATOM 855 C C . LEU A 1 111 ? -6.837 -9.732 -1.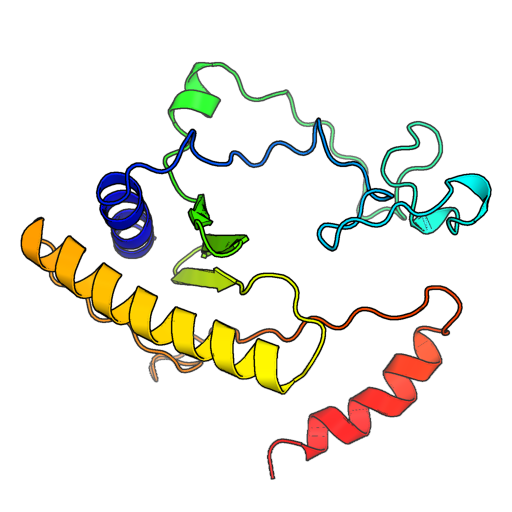992 1.00 98.31 111 LEU A C 1
ATOM 857 O O . LEU A 1 111 ? -7.661 -9.495 -1.107 1.00 98.31 111 LEU A O 1
ATOM 861 N N . TYR A 1 112 ? -5.558 -9.370 -1.892 1.00 98.25 112 TYR A N 1
ATOM 862 C CA . TYR A 1 112 ? -5.031 -8.660 -0.730 1.00 98.25 112 TYR A CA 1
ATOM 863 C C . TYR A 1 112 ? -5.450 -7.186 -0.693 1.00 98.25 112 TYR A C 1
ATOM 865 O O . TYR A 1 112 ? -5.791 -6.693 0.379 1.00 98.25 112 TYR A O 1
ATOM 873 N N . ASP A 1 113 ? -5.550 -6.502 -1.833 1.00 98.31 113 ASP A N 1
ATOM 874 C CA . ASP A 1 113 ? -6.154 -5.164 -1.902 1.00 98.31 113 ASP A CA 1
ATOM 875 C C . ASP A 1 113 ? -7.608 -5.181 -1.396 1.00 98.31 113 ASP A C 1
ATOM 877 O O . ASP A 1 113 ? -8.012 -4.342 -0.585 1.00 98.31 113 ASP A O 1
ATOM 881 N N . ARG A 1 114 ? -8.382 -6.206 -1.780 1.00 98.31 114 ARG A N 1
ATOM 882 C CA . ARG A 1 114 ? -9.745 -6.406 -1.276 1.00 98.31 114 ARG A CA 1
ATOM 883 C C . ARG A 1 114 ? -9.777 -6.750 0.214 1.00 98.31 114 ARG A C 1
ATOM 885 O O . ARG A 1 114 ? -10.714 -6.353 0.907 1.00 98.31 114 ARG A O 1
ATOM 892 N N . ALA A 1 115 ? -8.777 -7.466 0.726 1.00 98.00 115 ALA A N 1
ATOM 893 C CA . ALA A 1 115 ? -8.630 -7.687 2.163 1.00 98.00 115 ALA A CA 1
ATOM 894 C C . ALA A 1 115 ? -8.395 -6.363 2.918 1.00 98.00 115 ALA A C 1
ATOM 896 O O . ALA A 1 115 ? -8.915 -6.204 4.024 1.00 98.00 115 ALA A O 1
ATOM 897 N N . GLY A 1 116 ? -7.704 -5.397 2.304 1.00 97.94 116 GLY A N 1
ATOM 898 C CA . GLY A 1 116 ? -7.572 -4.024 2.802 1.00 97.94 116 GLY A CA 1
ATOM 899 C C . GLY A 1 116 ? -8.913 -3.291 2.954 1.00 97.94 116 GLY A C 1
ATOM 900 O O . GLY A 1 116 ? -9.122 -2.590 3.943 1.00 97.94 116 GLY A O 1
ATOM 901 N N . ASP A 1 117 ? -9.873 -3.508 2.049 1.00 98.19 117 ASP A N 1
ATOM 902 C CA . ASP A 1 117 ? -11.224 -2.934 2.187 1.00 98.19 117 ASP A CA 1
ATOM 903 C C . ASP A 1 117 ? -11.965 -3.504 3.404 1.00 98.19 117 ASP A C 1
ATOM 905 O O . ASP A 1 117 ? -12.620 -2.776 4.153 1.00 98.19 117 ASP A O 1
ATOM 909 N N . LEU A 1 118 ? -11.867 -4.823 3.608 1.00 98.19 118 LEU A N 1
ATOM 910 C CA . LEU A 1 118 ? -12.481 -5.500 4.753 1.00 98.19 118 LEU A CA 1
ATOM 911 C C . LEU A 1 118 ? -11.835 -5.056 6.068 1.00 98.19 118 LEU A C 1
ATOM 913 O O . LEU A 1 118 ? -12.537 -4.861 7.062 1.00 98.19 118 LEU A O 1
ATOM 917 N N . LEU A 1 119 ? -10.518 -4.843 6.057 1.00 96.81 119 LEU A N 1
ATOM 918 C CA . LEU A 1 119 ? -9.795 -4.230 7.163 1.00 96.81 119 LEU A CA 1
ATOM 919 C C . LEU A 1 119 ? -10.347 -2.834 7.470 1.00 96.81 119 LEU A C 1
ATOM 921 O O . LEU A 1 119 ? -10.662 -2.565 8.623 1.00 96.81 119 LEU A O 1
ATOM 925 N N . ALA A 1 120 ? -10.511 -1.964 6.469 1.00 97.81 120 ALA A N 1
ATOM 926 C CA . ALA A 1 120 ? -11.027 -0.610 6.677 1.00 97.81 120 ALA A CA 1
ATOM 927 C C . ALA A 1 120 ? -12.430 -0.610 7.312 1.00 97.81 120 ALA A C 1
ATOM 929 O O . ALA A 1 120 ? -12.689 0.164 8.234 1.00 97.81 120 ALA A O 1
ATOM 930 N N . ILE A 1 121 ? -13.317 -1.516 6.878 1.00 98.06 121 ILE A N 1
ATOM 931 C CA . ILE A 1 121 ? -14.634 -1.715 7.508 1.00 98.06 121 ILE A CA 1
ATOM 932 C C . ILE A 1 121 ? -14.466 -2.109 8.975 1.00 98.06 121 ILE A C 1
ATOM 934 O O . ILE A 1 121 ? -15.079 -1.505 9.855 1.00 98.06 121 ILE A O 1
ATOM 938 N N . ARG A 1 122 ? -13.592 -3.079 9.253 1.00 97.00 122 ARG A N 1
ATOM 939 C CA . ARG A 1 122 ? -13.361 -3.556 10.615 1.00 97.00 122 ARG A CA 1
ATOM 940 C C . ARG A 1 122 ? -12.772 -2.479 11.526 1.00 97.00 122 ARG A C 1
ATOM 942 O O . ARG A 1 122 ? -13.167 -2.387 12.683 1.00 97.00 122 ARG A O 1
ATOM 949 N N . VAL A 1 123 ? -11.857 -1.661 11.013 1.00 96.81 123 VAL A N 1
ATOM 950 C CA . VAL A 1 123 ? -11.279 -0.517 11.730 1.00 96.81 123 VAL A CA 1
ATOM 951 C C . VAL A 1 123 ? -12.380 0.464 12.135 1.00 96.81 123 VAL A C 1
ATOM 953 O O . VAL A 1 123 ? -12.452 0.836 13.302 1.00 96.81 123 VAL A O 1
ATOM 956 N N . MET A 1 124 ? -13.285 0.826 11.215 1.00 97.88 124 MET A N 1
ATOM 957 C CA . MET A 1 124 ? -14.422 1.702 11.535 1.00 97.88 124 MET A CA 1
ATOM 958 C C . MET A 1 124 ? -15.331 1.097 12.619 1.00 97.88 124 MET A C 1
ATOM 960 O O . MET A 1 124 ? -15.731 1.807 13.538 1.00 97.88 124 MET A O 1
ATOM 964 N N . GLU A 1 125 ? -15.618 -0.210 12.562 1.00 97.56 125 GLU A N 1
ATOM 965 C CA . GLU A 1 125 ? -16.407 -0.906 13.593 1.00 97.56 125 GLU A CA 1
ATOM 966 C C . GLU A 1 125 ? -15.740 -0.867 14.975 1.00 97.56 125 GLU A C 1
ATOM 968 O O . GLU A 1 125 ? -16.409 -0.607 15.976 1.00 97.56 125 GLU A O 1
ATOM 973 N N . VAL A 1 126 ? -14.432 -1.135 15.037 1.00 96.25 126 VAL A N 1
ATOM 974 C CA . VAL A 1 126 ? -13.654 -1.126 16.284 1.00 96.25 126 VAL A CA 1
ATOM 975 C C . VAL A 1 126 ? -13.605 0.284 16.874 1.00 96.25 126 VAL A C 1
ATOM 977 O O . VAL A 1 126 ? -13.904 0.459 18.054 1.00 96.25 126 VAL A O 1
ATOM 980 N N . CYS A 1 127 ? -13.322 1.302 16.057 1.00 96.12 127 CYS A N 1
ATOM 981 C CA . CYS A 1 127 ? -13.339 2.694 16.506 1.00 96.12 127 CYS A CA 1
ATOM 982 C C . CYS A 1 127 ? -14.720 3.106 17.031 1.00 96.12 127 CYS A C 1
ATOM 984 O O . CYS A 1 127 ? -14.804 3.722 18.094 1.00 96.12 127 CYS A O 1
ATOM 986 N N . ALA A 1 128 ? -15.802 2.718 16.348 1.00 97.06 128 ALA A N 1
ATOM 987 C CA . ALA A 1 128 ? -17.161 3.017 16.793 1.00 97.06 128 ALA A CA 1
ATOM 988 C C . ALA A 1 128 ? -17.477 2.370 18.154 1.00 97.06 128 ALA A C 1
ATOM 990 O O . ALA A 1 128 ? -18.085 3.010 19.013 1.00 97.06 128 ALA A O 1
ATOM 991 N N . GLN A 1 129 ? -17.022 1.132 18.389 1.00 96.38 129 GLN A N 1
ATOM 992 C CA . GLN A 1 129 ? -17.146 0.456 19.690 1.00 96.38 129 GLN A CA 1
ATOM 993 C C . GLN A 1 129 ? -16.342 1.156 20.794 1.00 96.38 129 GLN A C 1
ATOM 995 O O . GLN A 1 129 ? -16.798 1.209 21.936 1.00 96.38 129 GLN A O 1
ATOM 1000 N N . ALA A 1 130 ? -15.190 1.736 20.449 1.00 94.62 130 ALA A N 1
ATOM 1001 C CA . ALA A 1 130 ? -14.380 2.573 21.335 1.00 94.62 130 ALA A CA 1
ATOM 1002 C C . ALA A 1 130 ? -14.930 4.011 21.501 1.00 94.62 130 ALA A C 1
ATOM 1004 O O . ALA A 1 130 ? -14.341 4.825 22.212 1.00 94.62 130 ALA A O 1
ATOM 1005 N N . GLY A 1 131 ? -16.066 4.342 20.874 1.00 96.38 131 GLY A N 1
ATOM 1006 C CA . GLY A 1 131 ? -16.716 5.652 20.981 1.00 96.38 131 GLY A CA 1
ATOM 1007 C C . GLY A 1 131 ? -16.177 6.723 20.025 1.00 96.38 131 GLY A C 1
ATOM 1008 O O . GLY A 1 131 ? -16.497 7.899 20.198 1.00 96.38 131 GLY A O 1
ATOM 1009 N N . THR A 1 132 ? -15.386 6.341 19.021 1.00 95.38 132 THR A N 1
ATOM 1010 C CA . THR A 1 132 ? -14.891 7.236 17.965 1.00 95.38 132 THR A CA 1
ATOM 1011 C C . THR A 1 132 ? -15.648 6.992 16.663 1.00 95.38 132 THR A C 1
ATOM 1013 O O . THR A 1 132 ? -15.532 5.926 16.064 1.00 95.38 132 THR A O 1
ATOM 1016 N N . ASP A 1 133 ? -16.385 7.997 16.191 1.00 94.19 133 ASP A N 1
ATOM 1017 C CA . ASP A 1 133 ? -17.024 7.956 14.872 1.00 94.19 133 ASP A CA 1
ATOM 1018 C C . ASP A 1 133 ? -16.012 8.327 13.775 1.00 94.19 133 ASP A C 1
ATOM 1020 O O . ASP A 1 133 ? -15.402 9.401 13.803 1.00 94.19 133 ASP A O 1
ATOM 1024 N N . LEU A 1 134 ? -15.801 7.415 12.827 1.00 94.62 134 LEU A N 1
ATOM 1025 C CA . LEU A 1 134 ? -14.809 7.527 11.761 1.00 94.62 134 LEU A CA 1
ATOM 1026 C C . LEU A 1 134 ? -15.362 6.914 10.477 1.00 94.62 134 LEU A C 1
ATOM 1028 O O . LEU A 1 134 ? -15.881 5.801 10.485 1.00 94.62 134 LEU A O 1
ATOM 1032 N N . VAL A 1 135 ? -15.156 7.610 9.358 1.00 96.50 135 VAL A N 1
ATOM 1033 C CA . VAL A 1 135 ? -15.448 7.089 8.019 1.00 96.50 135 VAL A CA 1
ATOM 1034 C C . VAL A 1 135 ? -14.173 7.084 7.186 1.00 96.50 135 VAL A C 1
ATOM 1036 O O . VAL A 1 135 ? -13.506 8.111 7.054 1.00 96.50 135 VAL A O 1
ATOM 1039 N N . LEU A 1 136 ? -13.851 5.927 6.612 1.00 97.00 136 LEU A N 1
ATOM 1040 C CA . LEU A 1 136 ? -12.727 5.734 5.704 1.00 97.00 136 LEU A CA 1
ATOM 1041 C C . LEU A 1 136 ? -13.224 5.679 4.258 1.00 97.00 136 LEU A C 1
ATOM 1043 O O . LEU A 1 136 ? -14.212 5.014 3.950 1.00 97.00 136 LEU A O 1
ATOM 1047 N N . TYR A 1 137 ? -12.512 6.365 3.368 1.00 97.25 137 TYR A N 1
ATOM 1048 C CA . TYR A 1 137 ? -12.801 6.399 1.939 1.00 97.25 137 TYR A CA 1
ATOM 1049 C C . TYR A 1 137 ? -11.611 5.841 1.167 1.00 97.25 137 TYR A C 1
ATOM 1051 O O . TYR A 1 137 ? -10.490 6.319 1.329 1.00 97.25 137 TYR A O 1
ATOM 1059 N N . LYS A 1 138 ? -11.866 4.862 0.295 1.00 97.69 138 LYS A N 1
ATOM 1060 C CA . LYS A 1 138 ? -10.886 4.375 -0.679 1.00 97.69 138 LYS A CA 1
ATOM 1061 C C . LYS A 1 138 ? -11.079 5.117 -2.000 1.00 97.69 138 LYS A C 1
ATOM 1063 O O . LYS A 1 138 ? -11.844 4.702 -2.865 1.00 97.69 138 LYS A O 1
ATOM 1068 N N . ASN A 1 139 ? -10.441 6.272 -2.098 1.00 97.38 139 ASN A N 1
ATOM 1069 C CA . ASN A 1 139 ? -10.360 7.117 -3.288 1.00 97.38 139 ASN A CA 1
ATOM 1070 C C . ASN A 1 139 ? -9.018 7.876 -3.250 1.00 97.38 139 ASN A C 1
ATOM 1072 O O . ASN A 1 139 ? -8.118 7.469 -2.521 1.00 97.38 139 ASN A O 1
ATOM 1076 N N . ASN A 1 140 ? -8.865 8.964 -4.013 1.00 97.88 140 ASN A N 1
ATOM 1077 C CA . ASN A 1 140 ? -7.595 9.706 -4.088 1.00 97.88 140 ASN A CA 1
ATOM 1078 C C . ASN A 1 140 ? -7.723 11.213 -3.824 1.00 97.88 140 ASN A C 1
ATOM 1080 O O . ASN A 1 140 ? -6.754 11.948 -3.991 1.00 97.88 140 ASN A O 1
ATOM 1084 N N . THR A 1 141 ? -8.907 11.705 -3.450 1.00 97.12 141 THR A N 1
ATOM 1085 C CA . THR A 1 141 ? -9.125 13.127 -3.155 1.00 97.12 141 THR A CA 1
ATOM 1086 C C . THR A 1 141 ? -10.304 13.337 -2.217 1.00 97.12 141 THR A C 1
ATOM 1088 O O . THR A 1 141 ? -11.299 12.612 -2.271 1.00 97.12 141 THR A O 1
ATOM 1091 N N . ASP A 1 142 ? -10.223 14.380 -1.395 1.00 96.06 142 ASP A N 1
ATOM 1092 C CA . ASP A 1 142 ? -11.314 14.798 -0.516 1.00 96.06 142 ASP A CA 1
ATOM 1093 C C . ASP A 1 142 ? -12.312 15.762 -1.185 1.00 96.06 142 ASP A C 1
ATOM 1095 O O . ASP A 1 142 ? -13.279 16.186 -0.546 1.00 96.06 142 ASP A O 1
ATOM 1099 N N . GLY A 1 143 ? -12.071 16.142 -2.448 1.00 96.19 143 GLY A N 1
ATOM 1100 C CA . GLY A 1 143 ? -12.869 17.132 -3.179 1.00 96.19 143 GLY A CA 1
ATOM 1101 C C . GLY A 1 143 ? -12.713 18.575 -2.676 1.00 96.19 143 GLY A C 1
ATOM 1102 O O . GLY A 1 143 ? -13.466 19.449 -3.100 1.00 96.19 143 GLY A O 1
ATOM 1103 N N . LYS A 1 144 ? -11.757 18.836 -1.775 1.00 96.88 144 LYS A N 1
ATOM 1104 C CA . LYS A 1 144 ? -11.480 20.145 -1.147 1.00 96.88 144 LYS A CA 1
ATOM 1105 C C . LYS A 1 144 ? -10.041 20.614 -1.392 1.00 96.88 144 LYS A C 1
ATOM 1107 O O . LYS A 1 144 ? -9.644 21.658 -0.882 1.00 96.88 144 LYS A O 1
ATOM 1112 N N . GLY A 1 145 ? -9.281 19.862 -2.187 1.00 95.88 145 GLY A N 1
ATOM 1113 C CA . GLY A 1 145 ? -7.931 20.203 -2.630 1.00 95.88 145 GLY A CA 1
ATOM 1114 C C . GLY A 1 145 ? -6.845 19.260 -2.119 1.00 95.88 145 GLY A C 1
ATOM 1115 O O . GLY A 1 145 ? -5.727 19.333 -2.623 1.00 95.88 145 GLY A O 1
ATOM 1116 N N . ALA A 1 146 ? -7.149 18.359 -1.178 1.00 95.44 146 ALA A N 1
ATOM 1117 C CA . ALA A 1 146 ? -6.207 17.318 -0.790 1.00 95.44 146 ALA A CA 1
ATOM 1118 C C . ALA A 1 146 ? -6.262 16.149 -1.784 1.00 95.44 146 ALA A C 1
ATOM 1120 O O . ALA A 1 146 ? -7.330 15.777 -2.289 1.00 95.44 146 ALA A O 1
ATOM 1121 N N . ALA A 1 147 ? -5.097 15.560 -2.035 1.00 95.75 147 ALA A N 1
ATOM 1122 C CA . ALA A 1 147 ? -4.942 14.330 -2.794 1.00 95.75 147 ALA A CA 1
ATOM 1123 C C . ALA A 1 147 ? -4.100 13.337 -1.991 1.00 95.75 147 ALA A C 1
ATOM 1125 O O . ALA A 1 147 ? -3.237 13.740 -1.211 1.00 95.75 147 ALA A O 1
ATOM 1126 N N . TYR A 1 148 ? -4.368 12.051 -2.181 1.00 96.00 148 TYR A N 1
ATOM 1127 C CA . TYR A 1 148 ? -3.681 10.958 -1.497 1.00 96.00 148 TYR A CA 1
ATOM 1128 C C . TYR A 1 148 ? -3.508 9.761 -2.435 1.00 96.00 148 TYR A C 1
ATOM 1130 O O . TYR A 1 148 ? -4.265 9.574 -3.394 1.00 96.00 148 TYR A O 1
ATOM 1138 N N . GLY A 1 149 ? -2.441 9.002 -2.196 1.00 96.25 149 GLY A N 1
ATOM 1139 C CA . GLY A 1 149 ? -1.906 8.033 -3.144 1.00 96.25 149 GLY A CA 1
ATOM 1140 C C . GLY A 1 149 ? -2.549 6.652 -3.069 1.00 96.25 149 GLY A C 1
ATOM 1141 O O . GLY A 1 149 ? -3.003 6.194 -2.026 1.00 96.25 149 GLY A O 1
ATOM 1142 N N . THR A 1 150 ? -2.529 5.968 -4.207 1.00 97.56 150 THR A N 1
ATOM 1143 C CA . THR A 1 150 ? -2.594 4.508 -4.287 1.00 97.56 150 THR A CA 1
ATOM 1144 C C . THR A 1 150 ? -1.367 4.089 -5.077 1.00 97.56 150 THR A C 1
ATOM 1146 O O . THR A 1 150 ? -1.188 4.539 -6.209 1.00 97.56 150 THR A O 1
ATOM 1149 N N . HIS A 1 151 ? -0.484 3.309 -4.459 1.00 98.06 151 HIS A N 1
ATOM 1150 C CA . HIS A 1 151 ? 0.820 2.979 -5.025 1.00 98.06 151 HIS A CA 1
ATOM 1151 C C . HIS A 1 151 ? 0.870 1.516 -5.460 1.00 98.06 151 HIS A C 1
ATOM 1153 O O . HIS A 1 151 ? 0.368 0.631 -4.770 1.00 98.06 151 HIS A O 1
ATOM 1159 N N . GLU A 1 152 ? 1.514 1.268 -6.596 1.00 97.69 152 GLU A N 1
ATOM 1160 C CA . GLU A 1 152 ? 1.802 -0.072 -7.100 1.00 97.69 152 GLU A CA 1
ATOM 1161 C C . GLU A 1 152 ? 3.311 -0.302 -7.018 1.00 97.69 152 GLU A C 1
ATOM 1163 O O . GLU A 1 152 ? 4.091 0.523 -7.495 1.00 97.69 152 GLU A O 1
ATOM 1168 N N . ASN A 1 153 ? 3.723 -1.419 -6.420 1.00 96.12 153 ASN A N 1
ATOM 1169 C CA . ASN A 1 153 ? 5.127 -1.787 -6.273 1.00 96.12 153 ASN A CA 1
ATOM 1170 C C . ASN A 1 153 ? 5.418 -3.021 -7.129 1.00 96.12 153 ASN A C 1
ATOM 1172 O O . ASN A 1 153 ? 4.767 -4.053 -6.980 1.00 96.12 153 ASN A O 1
ATOM 1176 N N . TYR A 1 154 ? 6.411 -2.913 -8.012 1.00 94.62 154 TYR A N 1
ATOM 1177 C CA . TYR A 1 154 ? 6.808 -3.981 -8.926 1.00 94.62 154 TYR A CA 1
ATOM 1178 C C . TYR A 1 154 ? 8.271 -4.341 -8.696 1.00 94.62 154 TYR A C 1
ATOM 1180 O O . TYR A 1 154 ? 9.153 -3.491 -8.818 1.00 94.62 154 TYR A O 1
ATOM 1188 N N . GLN A 1 155 ? 8.541 -5.613 -8.402 1.00 90.56 155 GLN A N 1
ATOM 1189 C CA . GLN A 1 155 ? 9.912 -6.106 -8.384 1.00 90.56 155 GLN A CA 1
ATOM 1190 C C . GLN A 1 155 ? 10.444 -6.194 -9.816 1.00 90.56 155 GLN A C 1
ATOM 1192 O O . GLN A 1 155 ? 9.820 -6.795 -10.691 1.00 90.56 155 GLN A O 1
ATOM 1197 N N . VAL A 1 156 ? 11.630 -5.636 -10.035 1.00 91.00 156 VAL A N 1
ATOM 1198 C CA . VAL A 1 156 ? 12.335 -5.667 -11.319 1.00 91.00 156 VAL A CA 1
ATOM 1199 C C . VAL A 1 156 ? 13.741 -6.223 -11.128 1.00 91.00 156 VAL A C 1
ATOM 1201 O O . VAL A 1 156 ? 14.322 -6.103 -10.048 1.00 91.00 156 VAL A O 1
ATOM 1204 N N . SER A 1 157 ? 14.298 -6.841 -12.172 1.00 89.75 157 SER A N 1
ATOM 1205 C CA . SER A 1 157 ? 15.712 -7.225 -12.149 1.00 89.75 157 SER A CA 1
ATOM 1206 C C . SER A 1 157 ? 16.583 -5.973 -12.128 1.00 89.75 157 SER A C 1
ATOM 1208 O O . SER A 1 157 ? 16.320 -5.012 -12.852 1.00 89.75 157 SER A O 1
ATOM 1210 N N . ARG A 1 158 ? 17.651 -6.004 -11.326 1.00 84.81 158 ARG A N 1
ATOM 1211 C CA . ARG A 1 158 ? 18.594 -4.889 -11.226 1.00 84.81 158 ARG A CA 1
ATOM 1212 C C . ARG A 1 158 ? 19.393 -4.655 -12.513 1.00 84.81 158 ARG A C 1
ATOM 1214 O O . ARG A 1 158 ? 19.874 -3.546 -12.711 1.00 84.81 158 ARG A O 1
ATOM 1221 N N . ASP A 1 159 ? 19.494 -5.664 -13.374 1.00 89.44 159 ASP A N 1
ATOM 1222 C CA . ASP A 1 159 ? 20.179 -5.568 -14.670 1.00 89.44 159 ASP A CA 1
ATOM 1223 C C . ASP A 1 159 ? 19.370 -4.793 -15.722 1.00 89.44 159 ASP A C 1
ATOM 1225 O O . ASP A 1 159 ? 19.887 -4.481 -16.793 1.00 89.44 159 ASP A O 1
ATOM 1229 N N . VAL A 1 160 ? 18.094 -4.497 -15.446 1.00 92.75 160 VAL A N 1
ATOM 1230 C CA . VAL A 1 160 ? 17.266 -3.672 -16.329 1.00 92.75 160 VAL A CA 1
ATOM 1231 C C . VAL A 1 160 ? 17.664 -2.210 -16.156 1.00 92.75 160 VAL A C 1
ATOM 1233 O O . VAL A 1 160 ? 17.623 -1.675 -15.046 1.00 92.75 160 VAL A O 1
ATOM 1236 N N . ASP A 1 161 ? 18.011 -1.556 -17.263 1.00 93.25 161 ASP A N 1
ATOM 1237 C CA . ASP A 1 161 ? 18.303 -0.127 -17.271 1.00 93.25 161 ASP A CA 1
ATOM 1238 C C . ASP A 1 161 ? 17.054 0.677 -16.868 1.00 93.25 161 ASP A C 1
ATOM 1240 O O . ASP A 1 161 ? 15.951 0.476 -17.387 1.00 93.25 161 ASP A O 1
ATOM 1244 N N . PHE A 1 162 ? 17.217 1.607 -15.928 1.00 91.75 162 PHE A N 1
ATOM 1245 C CA . PHE A 1 162 ? 16.122 2.450 -15.462 1.00 91.75 162 PHE A CA 1
ATOM 1246 C C . PHE A 1 162 ? 15.601 3.387 -16.562 1.00 91.75 162 PHE A C 1
ATOM 1248 O O . PHE A 1 162 ? 14.406 3.706 -16.584 1.00 91.75 162 PHE A O 1
ATOM 1255 N N . ASP A 1 163 ? 16.453 3.778 -17.513 1.00 96.56 163 ASP A N 1
ATOM 1256 C CA . ASP A 1 163 ? 16.045 4.582 -18.666 1.00 96.56 163 ASP A CA 1
ATOM 1257 C C . ASP A 1 163 ? 15.127 3.782 -19.601 1.00 96.56 163 ASP A C 1
ATOM 1259 O O . ASP A 1 163 ? 14.170 4.333 -20.155 1.00 96.56 163 ASP A O 1
ATOM 1263 N N . ASP A 1 164 ? 15.342 2.468 -19.718 1.00 97.50 164 ASP A N 1
ATOM 1264 C CA . ASP A 1 164 ? 14.456 1.579 -20.474 1.00 97.50 164 ASP A CA 1
ATOM 1265 C C . ASP A 1 164 ? 13.088 1.441 -19.804 1.00 97.50 164 ASP A C 1
ATOM 1267 O O . ASP A 1 164 ? 12.062 1.543 -20.487 1.00 97.50 164 ASP A O 1
ATOM 1271 N N . ILE A 1 165 ? 13.055 1.290 -18.474 1.00 96.81 165 ILE A N 1
ATOM 1272 C CA . ILE A 1 165 ? 11.805 1.291 -17.697 1.00 96.81 165 ILE A CA 1
ATOM 1273 C C . ILE A 1 165 ? 11.067 2.610 -17.918 1.00 96.81 165 ILE A C 1
ATOM 1275 O O . ILE A 1 165 ? 9.893 2.606 -18.276 1.00 96.81 165 ILE A O 1
ATOM 1279 N N . THR A 1 166 ? 11.753 3.739 -17.761 1.00 97.38 166 THR A N 1
ATOM 1280 C CA . THR A 1 166 ? 11.170 5.079 -17.909 1.00 97.38 166 THR A CA 1
ATOM 1281 C C . THR A 1 166 ? 10.584 5.280 -19.307 1.00 97.38 166 THR A C 1
ATOM 1283 O O . THR A 1 166 ? 9.430 5.692 -19.455 1.00 97.38 166 THR A O 1
ATOM 1286 N N . ARG A 1 167 ? 11.351 4.929 -20.346 1.00 97.94 167 ARG A N 1
ATOM 1287 C CA . ARG A 1 167 ? 10.951 5.050 -21.752 1.00 97.94 167 ARG A CA 1
ATOM 1288 C C . ARG A 1 167 ? 9.725 4.204 -22.092 1.00 97.94 167 ARG A C 1
ATOM 1290 O O . ARG A 1 167 ? 8.877 4.664 -22.854 1.00 97.94 167 ARG A O 1
ATOM 1297 N N . ALA A 1 168 ? 9.630 2.990 -21.553 1.00 97.12 168 ALA A N 1
ATOM 1298 C CA . ALA A 1 168 ? 8.506 2.091 -21.808 1.00 97.12 168 ALA A CA 1
ATOM 1299 C C . ALA A 1 168 ? 7.271 2.425 -20.954 1.00 97.12 168 ALA A C 1
ATOM 1301 O O . ALA A 1 168 ? 6.147 2.420 -21.457 1.00 97.12 168 ALA A O 1
ATOM 1302 N N . MET A 1 169 ? 7.471 2.730 -19.670 1.00 97.56 169 MET A N 1
ATOM 1303 C CA . MET A 1 169 ? 6.389 2.867 -18.695 1.00 97.56 169 MET A CA 1
ATOM 1304 C C . MET A 1 169 ? 5.684 4.215 -18.766 1.00 97.56 169 MET A C 1
ATOM 1306 O O . MET A 1 169 ? 4.472 4.238 -18.591 1.00 97.56 169 MET A O 1
ATOM 1310 N N . ILE A 1 170 ? 6.376 5.330 -19.039 1.00 98.12 170 ILE A N 1
ATOM 1311 C CA . ILE A 1 170 ? 5.723 6.652 -19.064 1.00 98.12 170 ILE A CA 1
ATOM 1312 C C . ILE A 1 170 ? 4.552 6.691 -20.062 1.00 98.12 170 ILE A C 1
ATOM 1314 O O . ILE A 1 170 ? 3.446 7.034 -19.640 1.00 98.12 170 ILE A O 1
ATOM 1318 N N . PRO A 1 171 ? 4.718 6.319 -21.350 1.00 98.00 171 PRO A N 1
ATOM 1319 C CA . PRO A 1 171 ? 3.606 6.356 -22.300 1.00 98.00 171 PRO A CA 1
ATOM 1320 C C . PRO A 1 171 ? 2.447 5.444 -21.882 1.00 98.00 171 PRO A C 1
ATOM 1322 O O . PRO A 1 171 ? 1.283 5.827 -22.007 1.00 98.00 171 PRO A O 1
ATOM 1325 N N . PHE A 1 172 ? 2.763 4.260 -21.349 1.00 98.12 172 PHE A N 1
ATOM 1326 C CA . PHE A 1 172 ? 1.765 3.318 -20.851 1.00 98.12 172 PHE A CA 1
ATOM 1327 C C . PHE A 1 172 ? 0.993 3.886 -19.652 1.00 98.12 172 PHE A C 1
ATOM 1329 O O . PHE A 1 172 ? -0.230 3.936 -19.688 1.00 98.12 172 PHE A O 1
ATOM 1336 N N . LEU A 1 173 ? 1.677 4.378 -18.616 1.00 97.56 173 LEU A N 1
ATOM 1337 C CA . LEU A 1 173 ? 1.049 4.905 -17.400 1.00 97.56 173 LEU A CA 1
ATOM 1338 C C . LEU A 1 173 ? 0.215 6.163 -17.668 1.00 97.56 173 LEU A C 1
ATOM 1340 O O . LEU A 1 173 ? -0.851 6.314 -17.079 1.00 97.56 173 LEU A O 1
ATOM 1344 N N . VAL A 1 174 ? 0.654 7.032 -18.586 1.00 98.12 174 VAL A N 1
ATOM 1345 C CA . VAL A 1 174 ? -0.113 8.221 -19.002 1.00 98.12 174 VAL A CA 1
ATOM 1346 C C . VAL A 1 174 ? -1.413 7.833 -19.714 1.00 98.12 174 VAL A C 1
ATOM 1348 O O . VAL A 1 174 ? -2.411 8.538 -19.584 1.00 98.12 174 VAL A O 1
ATOM 1351 N N . THR A 1 175 ? -1.419 6.722 -20.456 1.00 98.00 175 THR A N 1
ATOM 1352 C CA . THR A 1 175 ? -2.579 6.277 -21.251 1.00 98.00 175 THR A CA 1
ATOM 1353 C C . THR A 1 175 ? -3.409 5.180 -20.589 1.00 98.00 175 THR A C 1
ATOM 1355 O O . THR A 1 175 ? -4.496 4.887 -21.059 1.00 98.00 175 THR A O 1
ATOM 1358 N N . ARG A 1 176 ? -2.965 4.595 -19.477 1.00 97.44 176 ARG A N 1
ATOM 1359 C CA . ARG A 1 176 ? -3.721 3.576 -18.730 1.00 97.44 176 ARG A CA 1
ATOM 1360 C C . ARG A 1 176 ? -5.097 4.029 -18.198 1.00 97.44 176 ARG A C 1
ATOM 1362 O O . ARG A 1 176 ? -5.955 3.164 -18.066 1.00 97.44 176 ARG A O 1
ATOM 1369 N N . PRO A 1 177 ? -5.329 5.306 -17.819 1.00 95.81 177 PRO A N 1
ATOM 1370 C CA . PRO A 1 177 ? -6.606 5.712 -17.221 1.00 95.81 177 PRO A CA 1
ATOM 1371 C C . PRO A 1 177 ? -7.809 5.809 -18.175 1.00 95.81 177 PRO A C 1
ATOM 1373 O O . PRO A 1 177 ? -8.904 6.095 -17.689 1.00 95.81 177 PRO A O 1
ATOM 1376 N N . VAL A 1 178 ? -7.621 5.652 -19.493 1.00 90.88 178 VAL A N 1
ATOM 1377 C CA . VAL A 1 178 ? -8.718 5.638 -20.486 1.00 90.88 178 VAL A CA 1
ATOM 1378 C C . VAL A 1 178 ? -9.257 4.234 -20.721 1.00 90.88 178 VAL A C 1
ATOM 1380 O O . VAL A 1 178 ? -10.486 4.140 -20.930 1.00 90.88 178 VAL A O 1
#